Protein AF-A0A2S9GQ44-F1 (afdb_monomer)

Mean predicted aligned error: 12.16 Å

Solvent-accessible surface area (backbone atoms only — not comparable to full-atom values): 4833 Å² total; per-residue (Å²): 144,79,92,83,80,74,79,32,68,87,82,80,88,59,101,59,42,80,82,72,73,47,43,61,71,55,66,66,59,54,53,50,53,51,53,49,51,50,32,28,47,50,28,70,74,64,56,56,81,82,59,74,82,30,51,63,54,71,40,83,87,48,75,40,91,96,52,69,70,70,78,94,119

Structure (mmCIF, N/CA/C/O backbone):
data_AF-A0A2S9GQ44-F1
#
_entry.id   AF-A0A2S9GQ44-F1
#
loop_
_atom_site.group_PDB
_atom_site.id
_atom_site.type_symbol
_atom_site.label_atom_id
_atom_site.label_alt_id
_atom_site.label_comp_id
_atom_site.label_asym_id
_atom_site.label_entity_id
_atom_site.label_seq_id
_atom_site.pdbx_PDB_ins_code
_atom_site.Cartn_x
_atom_site.Cartn_y
_atom_site.Cartn_z
_atom_site.occupancy
_atom_site.B_iso_or_equiv
_atom_site.auth_seq_id
_atom_site.auth_comp_id
_atom_site.auth_asym_id
_atom_site.auth_atom_id
_atom_site.pdbx_PDB_model_num
ATOM 1 N N . ALA A 1 1 ? 1.718 -4.352 -16.195 1.00 47.59 1 ALA A N 1
ATOM 2 C CA . ALA A 1 1 ? 2.553 -3.213 -16.642 1.00 47.59 1 ALA A CA 1
ATOM 3 C C . ALA A 1 1 ? 3.835 -3.141 -15.807 1.00 47.59 1 ALA A C 1
ATOM 5 O O . ALA A 1 1 ? 3.974 -2.255 -14.976 1.00 47.59 1 ALA A O 1
ATOM 6 N N . THR A 1 2 ? 4.755 -4.091 -16.000 1.00 44.22 2 THR A N 1
ATOM 7 C CA . THR A 1 2 ? 6.036 -4.179 -15.267 1.00 44.22 2 THR A CA 1
ATOM 8 C C . THR A 1 2 ? 7.035 -5.009 -16.086 1.00 44.22 2 THR A C 1
ATOM 10 O O . THR A 1 2 ? 7.403 -6.111 -15.696 1.00 44.22 2 THR A O 1
ATOM 13 N N . SER A 1 3 ? 7.426 -4.537 -17.271 1.00 40.44 3 SER A N 1
ATOM 14 C CA . SER A 1 3 ? 8.446 -5.220 -18.088 1.00 40.44 3 SER A CA 1
ATOM 15 C C . SER A 1 3 ? 9.882 -4.830 -17.722 1.00 40.44 3 SER A C 1
ATOM 17 O O . SER A 1 3 ? 10.804 -5.544 -18.092 1.00 40.44 3 SER A O 1
ATOM 19 N N . ASP A 1 4 ? 10.096 -3.751 -16.955 1.00 47.59 4 ASP A N 1
ATOM 20 C CA . ASP A 1 4 ? 11.433 -3.162 -16.783 1.00 47.59 4 ASP A CA 1
ATOM 21 C C . ASP A 1 4 ? 11.742 -2.756 -15.336 1.00 47.59 4 ASP A C 1
ATOM 23 O O . ASP A 1 4 ? 11.875 -1.578 -15.002 1.00 47.59 4 ASP A O 1
ATOM 27 N N . THR A 1 5 ? 11.891 -3.732 -14.439 1.00 45.50 5 THR A N 1
ATOM 28 C CA . THR A 1 5 ? 12.400 -3.466 -13.083 1.00 45.50 5 THR A CA 1
ATOM 29 C C . THR A 1 5 ? 13.537 -4.415 -12.711 1.00 45.50 5 THR A C 1
ATOM 31 O O . THR A 1 5 ? 13.300 -5.502 -12.192 1.00 45.50 5 THR A O 1
ATOM 34 N N . LYS A 1 6 ? 14.795 -3.992 -12.923 1.00 49.94 6 LYS A N 1
ATOM 35 C CA . LYS A 1 6 ? 15.974 -4.614 -12.291 1.00 49.94 6 LYS A CA 1
ATOM 36 C C . LYS A 1 6 ? 16.265 -3.932 -10.952 1.00 49.94 6 LYS A C 1
ATOM 38 O O . LYS A 1 6 ? 16.632 -2.760 -10.919 1.00 49.94 6 LYS A O 1
ATOM 43 N N . SER A 1 7 ? 16.120 -4.662 -9.848 1.00 53.09 7 SER A N 1
ATOM 44 C CA . SER A 1 7 ? 16.532 -4.215 -8.515 1.00 53.09 7 SER A CA 1
ATOM 45 C C . SER A 1 7 ? 18.047 -4.369 -8.358 1.00 53.09 7 SER A C 1
ATOM 47 O O . SER A 1 7 ? 18.535 -5.486 -8.187 1.00 53.09 7 SER A O 1
ATOM 49 N N . GLY A 1 8 ? 18.813 -3.277 -8.395 1.00 54.38 8 GLY A N 1
ATOM 50 C CA . GLY A 1 8 ? 20.136 -3.301 -7.773 1.00 54.38 8 GLY A CA 1
ATOM 51 C C . GLY A 1 8 ? 19.930 -3.275 -6.263 1.00 54.38 8 GLY A C 1
ATOM 52 O O . GLY A 1 8 ? 19.167 -2.450 -5.756 1.00 54.38 8 GLY A O 1
ATOM 53 N N . GLY A 1 9 ? 20.500 -4.265 -5.574 1.00 53.44 9 GLY A N 1
ATOM 54 C CA . GLY A 1 9 ? 20.277 -4.529 -4.152 1.00 53.44 9 GLY A CA 1
ATOM 55 C C . GLY A 1 9 ? 20.556 -3.335 -3.233 1.00 53.44 9 GLY A C 1
ATOM 56 O O . GLY A 1 9 ? 21.010 -2.277 -3.673 1.00 53.44 9 GLY A O 1
ATOM 57 N N . LEU A 1 10 ? 20.264 -3.502 -1.935 1.00 54.16 10 LEU A N 1
ATOM 58 C CA . LEU A 1 10 ? 20.486 -2.469 -0.919 1.00 54.16 10 LEU A CA 1
ATOM 59 C C . LEU A 1 10 ? 21.906 -1.901 -1.040 1.00 54.16 10 LEU A C 1
ATOM 61 O O . LEU A 1 10 ? 22.893 -2.593 -0.805 1.00 54.16 10 LEU A O 1
ATOM 65 N N . VAL A 1 11 ? 21.995 -0.627 -1.429 1.00 53.78 11 VAL A N 1
ATOM 66 C CA . VAL A 1 11 ? 23.260 0.101 -1.544 1.00 53.78 11 VAL A CA 1
ATOM 67 C C . VAL A 1 11 ? 23.721 0.467 -0.136 1.00 53.78 11 VAL A C 1
ATOM 69 O O . VAL A 1 11 ? 23.581 1.603 0.313 1.00 53.78 11 VAL A O 1
ATOM 72 N N . GLU A 1 12 ? 24.250 -0.515 0.584 1.00 56.12 12 GLU A N 1
ATOM 73 C CA . GLU A 1 12 ? 25.003 -0.290 1.809 1.00 56.12 12 GLU A CA 1
ATOM 74 C C . GLU A 1 12 ? 26.448 0.054 1.417 1.00 56.12 12 GLU A C 1
ATOM 76 O O . GLU A 1 12 ? 27.211 -0.774 0.927 1.00 56.12 12 GLU A O 1
ATOM 81 N N . GLY A 1 13 ? 26.816 1.331 1.556 1.00 55.81 13 GLY A N 1
ATOM 82 C CA . GLY A 1 13 ? 28.223 1.730 1.676 1.00 55.81 13 GLY A CA 1
ATOM 83 C C . GLY A 1 13 ? 28.879 2.517 0.534 1.00 55.81 13 GLY A C 1
ATOM 84 O O . GLY A 1 13 ? 29.972 3.032 0.752 1.00 55.81 13 GLY A O 1
ATOM 85 N N . ARG A 1 14 ? 28.273 2.712 -0.649 1.00 52.72 14 ARG A N 1
ATOM 86 C CA . ARG A 1 14 ? 28.903 3.531 -1.718 1.00 52.72 14 ARG A CA 1
ATOM 87 C C . ARG A 1 14 ? 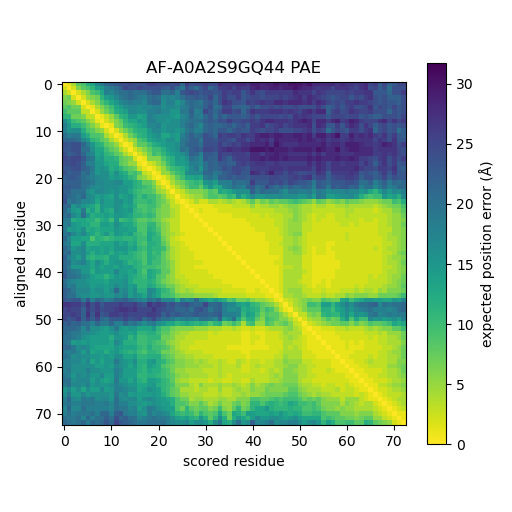27.940 4.495 -2.408 1.00 52.72 14 ARG A C 1
ATOM 89 O O . ARG A 1 14 ? 27.204 4.132 -3.320 1.00 52.72 14 ARG A O 1
ATOM 96 N N . ARG A 1 15 ? 28.051 5.781 -2.050 1.00 55.72 15 ARG A N 1
ATOM 97 C CA . ARG A 1 15 ? 27.366 6.940 -2.671 1.00 55.72 15 ARG A CA 1
ATOM 98 C C . ARG A 1 15 ? 27.791 7.223 -4.131 1.00 55.72 15 ARG A C 1
ATOM 100 O O . ARG A 1 15 ? 27.537 8.312 -4.627 1.00 55.72 15 ARG A O 1
ATOM 107 N N . LEU A 1 16 ? 28.442 6.274 -4.811 1.00 54.94 16 LEU A N 1
ATOM 108 C CA . LEU A 1 16 ? 28.934 6.401 -6.192 1.00 54.94 16 LEU A CA 1
ATOM 109 C C . LEU A 1 16 ? 28.199 5.491 -7.193 1.00 54.94 16 LEU A C 1
ATOM 111 O O . LEU A 1 16 ? 28.449 5.585 -8.390 1.00 54.94 16 LEU A O 1
ATOM 115 N N . ALA A 1 17 ? 27.257 4.657 -6.735 1.00 54.94 17 ALA A N 1
ATOM 116 C CA . ALA A 1 17 ? 26.470 3.771 -7.600 1.00 54.94 17 ALA A CA 1
ATOM 117 C C . ALA A 1 17 ? 25.755 4.461 -8.794 1.00 54.94 17 ALA A C 1
ATOM 119 O O . ALA A 1 17 ? 25.718 3.853 -9.864 1.00 54.94 17 ALA A O 1
ATOM 120 N N . PRO A 1 18 ? 25.247 5.715 -8.699 1.00 53.34 18 PRO A N 1
ATOM 121 C CA . PRO A 1 18 ? 24.528 6.325 -9.821 1.00 53.34 18 PRO A CA 1
ATOM 122 C C . PRO A 1 18 ? 25.403 6.615 -11.050 1.00 53.34 18 PRO A C 1
ATOM 124 O O . PRO A 1 18 ? 24.886 6.653 -12.160 1.00 53.34 18 PRO A O 1
ATOM 127 N N . VAL A 1 19 ? 26.714 6.821 -10.871 1.00 55.81 19 VAL A N 1
ATOM 128 C CA . VAL A 1 19 ? 27.625 7.272 -11.946 1.00 55.81 19 VAL A CA 1
ATOM 129 C C . VAL A 1 19 ? 28.059 6.117 -12.860 1.00 55.81 19 VAL A C 1
ATOM 131 O O . VAL A 1 19 ? 28.456 6.341 -13.996 1.00 55.81 19 VAL A O 1
ATOM 134 N N . VAL A 1 20 ? 27.937 4.871 -12.394 1.00 58.12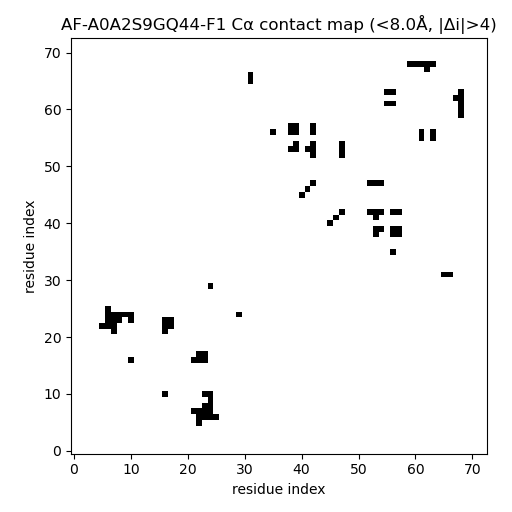 20 VAL A N 1
ATOM 135 C CA . VAL A 1 20 ? 28.388 3.658 -13.106 1.00 58.12 20 VAL A CA 1
ATOM 136 C C . VAL A 1 20 ? 27.238 2.745 -13.555 1.00 58.12 20 VAL A C 1
ATOM 138 O O . VAL A 1 20 ? 27.458 1.576 -13.852 1.00 58.12 20 VAL A O 1
ATOM 141 N N . GLY A 1 21 ? 25.999 3.247 -13.606 1.00 55.09 21 GLY A N 1
ATOM 142 C CA . GLY A 1 21 ? 24.857 2.477 -14.126 1.00 55.09 21 GLY A CA 1
ATOM 143 C C . GLY A 1 21 ? 24.386 1.324 -13.227 1.00 55.09 21 GLY A C 1
ATOM 144 O O . GLY A 1 21 ? 23.628 0.464 -13.673 1.00 55.09 21 GLY A O 1
ATOM 145 N N . LEU A 1 22 ? 24.796 1.298 -11.954 1.00 56.41 22 LEU A N 1
ATOM 146 C CA . LEU A 1 22 ? 24.253 0.365 -10.967 1.00 56.41 22 LEU A CA 1
ATOM 147 C C . LEU A 1 22 ? 22.828 0.807 -10.622 1.00 56.41 22 LEU A C 1
ATOM 149 O O . LEU A 1 22 ? 22.630 1.885 -10.062 1.00 56.41 22 LEU A O 1
ATOM 153 N N . ALA A 1 23 ? 21.845 -0.020 -10.987 1.00 58.06 23 ALA A N 1
ATOM 154 C CA . ALA A 1 23 ? 20.427 0.241 -10.767 1.00 58.06 23 ALA A CA 1
ATOM 155 C C . ALA A 1 23 ? 20.166 0.577 -9.289 1.00 58.06 23 ALA A C 1
ATOM 157 O O . ALA A 1 23 ? 20.153 -0.296 -8.429 1.00 58.06 23 ALA A O 1
ATOM 158 N N . GLY A 1 24 ? 19.996 1.860 -8.972 1.00 61.94 24 GLY A N 1
ATOM 159 C CA . G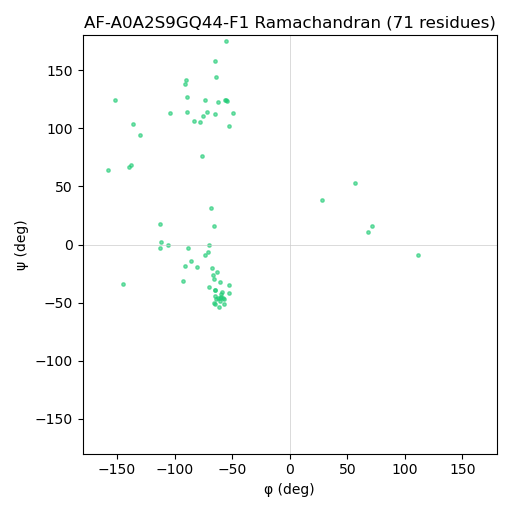LY A 1 24 ? 19.615 2.281 -7.631 1.00 61.94 24 GLY A CA 1
ATOM 160 C C . GLY A 1 24 ? 18.217 1.772 -7.285 1.00 61.94 24 GLY A C 1
ATOM 161 O O . GLY A 1 24 ? 17.404 1.492 -8.168 1.00 61.94 24 GLY A O 1
ATOM 162 N N . ALA A 1 25 ? 17.911 1.683 -5.992 1.00 67.38 25 ALA A N 1
ATOM 163 C CA . ALA A 1 25 ? 16.579 1.295 -5.554 1.00 67.38 25 ALA A CA 1
ATOM 164 C C . ALA A 1 25 ? 15.514 2.223 -6.171 1.00 67.38 25 ALA A C 1
ATOM 166 O O . ALA A 1 25 ? 15.577 3.449 -6.028 1.00 67.38 25 ALA A O 1
ATOM 167 N N . ASN A 1 26 ? 14.534 1.639 -6.866 1.00 80.56 26 ASN A N 1
ATOM 168 C CA . ASN A 1 26 ? 13.492 2.398 -7.545 1.00 80.56 26 ASN A CA 1
ATOM 169 C C . ASN A 1 26 ? 12.638 3.148 -6.506 1.00 80.56 26 ASN A C 1
ATOM 171 O O . ASN A 1 26 ? 11.912 2.546 -5.712 1.00 80.56 26 ASN A O 1
ATOM 175 N N . ARG A 1 27 ? 12.726 4.485 -6.512 1.00 83.56 27 ARG A N 1
ATOM 176 C CA . ARG A 1 27 ? 11.997 5.360 -5.578 1.00 83.56 27 ARG A CA 1
ATOM 177 C C . ARG A 1 27 ? 10.479 5.209 -5.692 1.00 83.56 27 ARG A C 1
ATOM 179 O O . ARG A 1 27 ? 9.791 5.335 -4.681 1.00 83.56 27 ARG A O 1
ATOM 186 N N . GLY A 1 28 ? 9.968 4.917 -6.888 1.00 86.56 28 GLY A N 1
ATOM 187 C CA . GLY A 1 28 ? 8.556 4.623 -7.129 1.00 86.56 28 GLY A CA 1
ATOM 188 C C . GLY A 1 28 ? 8.125 3.343 -6.420 1.00 86.56 28 GLY A C 1
ATOM 189 O O . GLY A 1 28 ? 7.191 3.378 -5.620 1.00 86.56 28 GLY A O 1
ATOM 190 N N . THR A 1 29 ? 8.871 2.250 -6.611 1.00 85.25 29 THR A N 1
ATOM 191 C CA . THR A 1 29 ? 8.628 0.974 -5.917 1.00 85.25 29 THR A CA 1
ATOM 192 C C . THR A 1 29 ? 8.673 1.150 -4.402 1.00 85.25 29 THR A C 1
ATOM 194 O O . THR A 1 29 ? 7.753 0.734 -3.706 1.00 85.25 29 THR A O 1
ATOM 197 N N . GLN A 1 30 ? 9.689 1.844 -3.876 1.00 89.06 30 GLN A N 1
ATOM 198 C CA . GLN A 1 30 ? 9.797 2.111 -2.436 1.00 89.06 30 GLN A CA 1
ATOM 199 C C . GLN A 1 30 ? 8.593 2.884 -1.886 1.00 89.06 30 GLN A C 1
ATOM 201 O O . GLN A 1 30 ? 8.124 2.595 -0.785 1.00 89.06 30 GLN A O 1
ATOM 206 N N . LYS A 1 31 ? 8.095 3.875 -2.636 1.00 90.62 31 LYS A N 1
ATOM 207 C CA . LYS A 1 31 ? 6.925 4.667 -2.242 1.00 90.62 31 LYS A CA 1
ATOM 208 C C . LYS A 1 31 ? 5.660 3.808 -2.186 1.00 90.62 31 LYS A C 1
ATOM 210 O O . LYS A 1 31 ? 4.915 3.923 -1.217 1.00 90.62 31 LYS A O 1
ATOM 215 N N . ILE A 1 32 ? 5.446 2.950 -3.185 1.00 91.31 32 ILE A N 1
ATOM 216 C CA . ILE A 1 32 ? 4.283 2.052 -3.257 1.00 91.31 32 ILE A CA 1
ATOM 217 C C . ILE A 1 32 ? 4.327 1.023 -2.121 1.00 91.31 32 ILE A C 1
ATOM 219 O O . ILE A 1 32 ? 3.370 0.921 -1.360 1.00 91.31 32 ILE A O 1
ATOM 223 N N . VAL A 1 33 ? 5.462 0.338 -1.931 1.00 91.62 33 VAL A N 1
ATOM 224 C CA . VAL A 1 33 ? 5.631 -0.665 -0.862 1.00 91.62 33 VAL A CA 1
ATOM 225 C C . VAL A 1 33 ? 5.418 -0.049 0.521 1.00 91.62 33 VAL A C 1
ATOM 227 O O . VAL A 1 33 ? 4.728 -0.632 1.354 1.00 91.62 33 VAL A O 1
ATOM 230 N N . ARG A 1 34 ? 5.960 1.154 0.768 1.00 94.56 34 ARG A N 1
ATOM 231 C CA . ARG A 1 34 ? 5.740 1.863 2.035 1.00 94.56 34 ARG A CA 1
ATOM 232 C C . ARG A 1 34 ? 4.255 2.135 2.273 1.00 94.56 34 ARG A C 1
ATOM 234 O O . ARG A 1 34 ? 3.790 1.897 3.378 1.00 94.56 34 ARG A O 1
ATOM 241 N N . ALA A 1 35 ? 3.528 2.612 1.263 1.00 93.88 35 ALA A N 1
ATOM 242 C CA . ALA A 1 35 ? 2.100 2.897 1.387 1.00 93.88 35 ALA A CA 1
ATOM 243 C C . ALA A 1 35 ? 1.276 1.628 1.666 1.00 93.88 3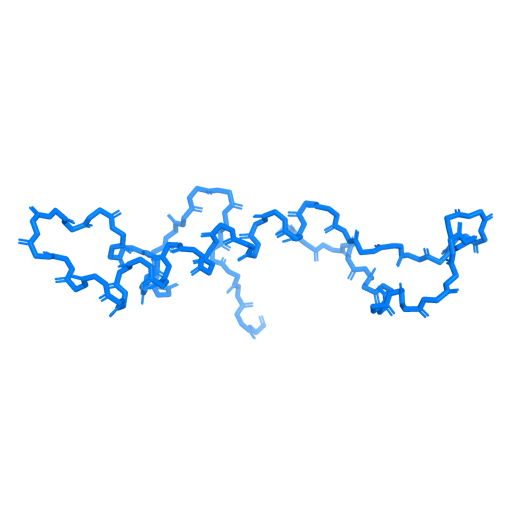5 ALA A C 1
ATOM 245 O O . ALA A 1 35 ? 0.475 1.631 2.599 1.00 93.88 35 ALA A O 1
ATOM 246 N N . LEU A 1 36 ? 1.528 0.545 0.920 1.00 93.06 36 LEU A N 1
ATOM 247 C CA . LEU A 1 36 ? 0.878 -0.757 1.116 1.00 93.06 36 LEU A CA 1
ATOM 248 C C . LEU A 1 36 ? 1.084 -1.278 2.544 1.00 93.06 36 LEU A C 1
ATOM 250 O O . LEU A 1 36 ? 0.123 -1.591 3.242 1.00 93.06 36 LEU A O 1
ATOM 254 N N . MET A 1 37 ? 2.335 -1.294 3.011 1.00 95.56 37 MET A N 1
ATOM 255 C CA . MET A 1 37 ? 2.671 -1.746 4.364 1.00 95.56 37 MET A CA 1
ATOM 256 C C . MET A 1 37 ? 2.078 -0.855 5.450 1.00 95.56 37 MET A C 1
ATOM 258 O O . MET A 1 37 ? 1.606 -1.364 6.462 1.00 95.56 37 MET A O 1
ATOM 262 N N . THR A 1 38 ? 2.060 0.465 5.257 1.00 95.00 38 THR A N 1
ATOM 263 C CA . THR A 1 38 ? 1.411 1.370 6.209 1.00 95.00 38 THR A CA 1
ATOM 264 C C . THR A 1 38 ? -0.087 1.084 6.320 1.00 95.00 38 THR A C 1
ATOM 266 O O . THR A 1 38 ? -0.571 0.970 7.441 1.00 95.00 38 THR A O 1
ATOM 269 N N . GLY A 1 39 ? -0.806 0.918 5.206 1.00 92.62 39 GLY A N 1
ATOM 270 C CA . GLY A 1 39 ? -2.234 0.581 5.231 1.00 92.62 39 GLY A CA 1
ATOM 271 C C . GLY A 1 39 ? -2.510 -0.755 5.926 1.00 92.62 39 GLY A C 1
ATOM 272 O O . GLY A 1 39 ? -3.313 -0.808 6.856 1.00 92.62 39 GLY A O 1
ATOM 273 N N . TYR A 1 40 ? -1.765 -1.805 5.564 1.00 93.06 40 TYR A N 1
ATOM 274 C CA . TYR A 1 40 ? -1.886 -3.129 6.184 1.00 93.06 40 TYR A CA 1
ATOM 275 C C . TYR A 1 40 ? -1.651 -3.092 7.702 1.00 93.06 40 TYR A C 1
ATOM 277 O O . TYR A 1 40 ? -2.425 -3.658 8.476 1.00 93.06 40 TYR A O 1
ATOM 285 N N . LEU A 1 41 ? -0.595 -2.404 8.152 1.00 93.69 41 LEU A N 1
ATOM 286 C CA . LEU A 1 41 ? -0.274 -2.301 9.577 1.00 93.69 41 LEU A CA 1
ATOM 287 C C . LEU A 1 41 ? -1.283 -1.439 10.337 1.00 93.69 41 LEU A C 1
ATOM 289 O O . LEU A 1 41 ? -1.611 -1.767 11.475 1.00 93.69 41 LEU A O 1
ATOM 293 N N . LEU A 1 42 ? -1.802 -0.366 9.732 1.00 92.00 42 LEU A N 1
ATOM 294 C CA . LEU A 1 42 ? -2.871 0.426 10.338 1.00 92.00 42 LEU A CA 1
ATOM 295 C C . LEU A 1 42 ? -4.117 -0.431 10.563 1.00 92.00 42 LEU A C 1
ATOM 297 O O . LEU A 1 42 ? -4.642 -0.422 11.676 1.00 92.00 42 LEU A O 1
ATOM 301 N N . HIS A 1 43 ? -4.531 -1.230 9.578 1.00 91.75 43 HIS A N 1
ATOM 302 C CA . HIS A 1 43 ? -5.638 -2.174 9.747 1.00 91.75 43 HIS A CA 1
ATOM 303 C C . HIS A 1 43 ? -5.335 -3.212 10.844 1.00 91.75 43 HIS A C 1
ATOM 305 O O . HIS A 1 43 ? -6.067 -3.316 11.829 1.00 91.75 43 HIS A O 1
ATOM 311 N N . THR A 1 44 ? -4.199 -3.909 10.735 1.00 91.12 44 THR A N 1
ATOM 312 C CA . THR A 1 44 ? -3.839 -5.038 11.612 1.00 91.12 44 THR A CA 1
ATOM 313 C C . THR A 1 44 ? -3.641 -4.627 13.074 1.00 91.12 44 THR A C 1
ATOM 315 O O . THR A 1 44 ? -4.030 -5.357 13.982 1.00 91.12 44 THR A O 1
ATOM 318 N N . LEU A 1 45 ? -3.023 -3.468 13.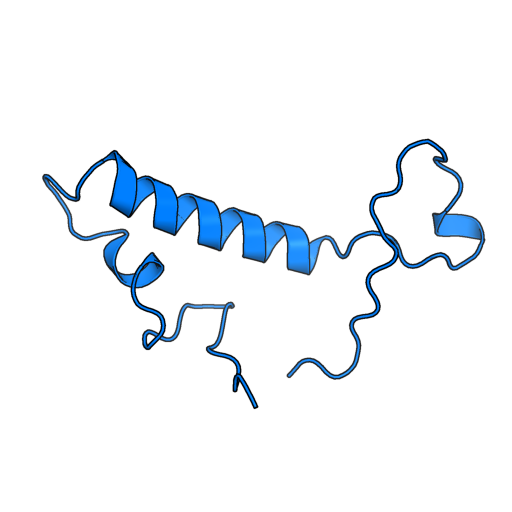327 1.00 90.31 45 LEU A N 1
ATOM 319 C CA . LEU A 1 45 ? -2.634 -3.060 14.682 1.00 90.31 45 LEU A CA 1
ATOM 320 C C . LEU A 1 45 ? -3.693 -2.211 15.386 1.00 90.31 45 LEU A C 1
ATOM 322 O O . LEU A 1 45 ? -3.792 -2.254 16.613 1.00 90.31 45 LEU A O 1
ATOM 326 N N . THR A 1 46 ? -4.471 -1.420 14.642 1.00 85.75 46 THR A N 1
ATOM 327 C CA . THR A 1 46 ? -5.511 -0.573 15.249 1.00 85.75 46 THR A CA 1
ATOM 328 C C . THR A 1 46 ? -6.864 -1.276 15.327 1.00 85.75 46 THR A C 1
ATOM 330 O O . THR A 1 46 ? -7.688 -0.896 16.164 1.00 85.75 46 THR A O 1
ATOM 333 N N . GLY A 1 47 ? -7.048 -2.342 14.534 1.00 69.19 47 GLY A N 1
ATOM 334 C CA . GLY A 1 47 ? -8.206 -3.226 14.562 1.00 69.19 47 GLY A CA 1
ATOM 335 C C . GLY A 1 47 ? -9.508 -2.472 14.356 1.00 69.19 47 GLY A C 1
ATOM 336 O O . GLY A 1 47 ? -10.353 -2.546 15.23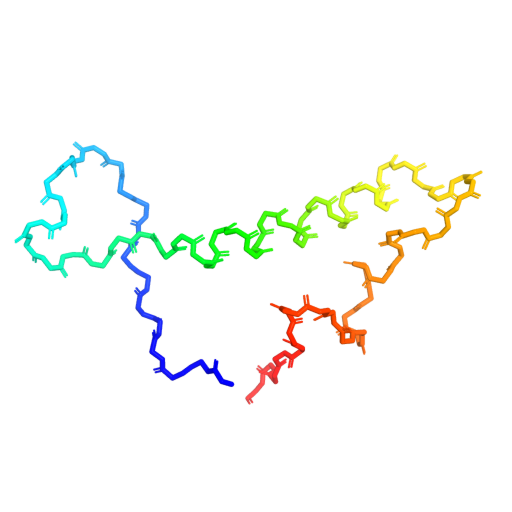4 1.00 69.19 47 GLY A O 1
ATOM 337 N N . ASP A 1 48 ? -9.607 -1.682 13.281 1.00 63.31 48 ASP A N 1
ATOM 338 C CA . ASP A 1 48 ? -10.802 -0.993 12.747 1.00 63.31 48 ASP A CA 1
ATOM 339 C C . ASP A 1 48 ? -11.919 -0.610 13.742 1.00 63.31 48 ASP A C 1
ATOM 341 O O . ASP A 1 48 ? -13.107 -0.634 13.433 1.00 63.31 48 ASP A O 1
ATOM 345 N N . ARG A 1 49 ? -11.572 -0.167 14.960 1.00 62.34 49 ARG A N 1
ATOM 346 C CA . ARG A 1 49 ? -12.560 0.037 16.042 1.00 62.34 49 ARG A CA 1
ATOM 347 C C . ARG A 1 49 ? -13.513 1.216 15.811 1.00 62.34 49 ARG A C 1
ATOM 349 O O . ARG A 1 49 ? -14.341 1.491 16.677 1.00 62.34 49 ARG A O 1
ATOM 356 N N . LYS A 1 50 ? -13.388 1.951 14.699 1.00 56.62 50 LYS A N 1
ATOM 357 C CA . LYS A 1 50 ? -14.266 3.090 14.382 1.00 56.62 50 LYS A CA 1
ATOM 358 C C . LYS A 1 50 ? -14.591 3.291 12.905 1.00 56.62 50 LYS A C 1
ATOM 360 O O . LYS A 1 50 ? -15.685 3.762 12.636 1.00 56.62 50 LYS A O 1
ATOM 365 N N . ASN A 1 51 ? -13.682 3.000 11.978 1.00 57.88 51 ASN A N 1
ATOM 366 C CA . ASN A 1 51 ? -13.887 3.208 10.544 1.00 57.88 51 ASN A CA 1
ATOM 367 C C . ASN A 1 51 ? -13.038 2.190 9.793 1.00 57.88 51 ASN A C 1
ATOM 369 O O . ASN A 1 51 ? -11.833 2.205 10.000 1.00 57.88 51 ASN A O 1
ATOM 373 N N . ASP A 1 52 ? -13.663 1.390 8.928 1.00 79.56 52 ASP A N 1
ATOM 374 C CA . ASP A 1 52 ? -13.092 0.293 8.117 1.00 79.56 52 ASP A CA 1
ATOM 375 C C . ASP A 1 52 ? -12.134 0.798 7.005 1.00 79.56 52 ASP A C 1
ATOM 377 O O . ASP A 1 52 ? -12.066 0.265 5.900 1.00 79.56 52 ASP A O 1
ATOM 381 N N . THR A 1 53 ? -11.442 1.915 7.257 1.00 87.00 53 THR A N 1
ATOM 382 C CA . THR A 1 53 ? -10.746 2.747 6.263 1.00 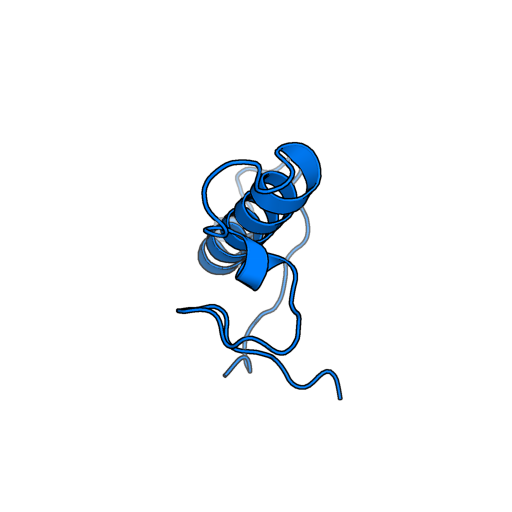87.00 53 THR A CA 1
ATOM 383 C C . THR A 1 53 ? -9.576 2.024 5.606 1.00 87.00 53 THR A C 1
ATOM 385 O O . THR A 1 53 ? -9.220 2.335 4.471 1.00 87.00 53 THR A O 1
ATOM 388 N N . TYR A 1 54 ? -8.942 1.095 6.323 1.00 90.50 54 TYR A N 1
ATOM 389 C CA . TYR A 1 54 ? -7.724 0.426 5.866 1.00 90.50 54 TYR A CA 1
ATOM 390 C C . TYR A 1 54 ? -7.923 -1.057 5.556 1.00 90.50 54 TYR A C 1
ATOM 392 O O . TYR A 1 54 ? -6.961 -1.712 5.157 1.00 90.50 54 TYR A O 1
ATOM 400 N N . ARG A 1 55 ? -9.147 -1.580 5.688 1.00 91.50 55 ARG A N 1
ATOM 401 C CA . ARG A 1 55 ? -9.472 -2.989 5.435 1.00 91.50 55 ARG A CA 1
ATOM 402 C C . ARG A 1 55 ? -9.012 -3.470 4.064 1.00 91.50 55 ARG A C 1
ATOM 404 O O . ARG A 1 55 ? -8.451 -4.555 3.945 1.00 91.50 55 ARG A O 1
ATOM 411 N N . ASP A 1 56 ? -9.192 -2.642 3.042 1.00 92.12 56 ASP A N 1
ATOM 412 C CA . ASP A 1 56 ? -8.855 -2.995 1.662 1.00 92.12 56 ASP A CA 1
ATOM 413 C C . ASP A 1 56 ? -7.349 -3.252 1.467 1.00 92.12 56 ASP A C 1
ATOM 415 O O . ASP A 1 56 ? -6.967 -4.026 0.598 1.00 92.12 56 ASP A O 1
ATOM 419 N N . PHE A 1 57 ? -6.478 -2.706 2.325 1.00 91.62 57 PHE A N 1
ATOM 420 C CA . PHE A 1 57 ? -5.037 -2.997 2.297 1.00 91.62 57 PHE A CA 1
ATOM 421 C C . PHE A 1 57 ? -4.671 -4.394 2.825 1.00 91.62 57 PHE A C 1
ATOM 423 O O . PHE A 1 57 ? -3.514 -4.799 2.709 1.00 91.62 57 PHE A O 1
ATOM 430 N N . ALA A 1 58 ? -5.620 -5.119 3.422 1.00 90.62 58 ALA A N 1
ATOM 431 C CA . ALA A 1 58 ? -5.448 -6.495 3.882 1.00 90.62 58 ALA A CA 1
ATOM 432 C C . ALA A 1 58 ? -6.160 -7.524 2.985 1.00 90.62 58 ALA A C 1
ATOM 434 O O . ALA A 1 58 ? -6.060 -8.721 3.250 1.00 90.62 58 ALA A O 1
ATOM 435 N N . ASN A 1 59 ? -6.851 -7.080 1.928 1.00 89.81 59 ASN A N 1
ATOM 436 C CA . ASN A 1 59 ? -7.518 -7.961 0.977 1.00 89.81 59 ASN A CA 1
ATOM 437 C C . ASN A 1 59 ? -6.715 -8.042 -0.339 1.00 89.81 59 ASN A C 1
ATOM 439 O O . ASN A 1 59 ? -6.639 -7.043 -1.054 1.00 89.81 59 ASN A O 1
ATOM 443 N N . PRO A 1 60 ? -6.135 -9.206 -0.686 1.00 85.94 60 PRO A N 1
ATOM 444 C CA . PRO A 1 60 ? -5.348 -9.359 -1.911 1.00 85.94 60 PRO A CA 1
ATOM 445 C C . PRO A 1 60 ? -6.179 -9.256 -3.202 1.00 85.94 60 PRO A C 1
ATOM 447 O O . PRO A 1 60 ? -5.614 -8.978 -4.258 1.00 85.94 60 PRO A O 1
ATOM 450 N N . ASP A 1 61 ? -7.498 -9.447 -3.123 1.00 87.25 61 ASP A N 1
ATOM 451 C CA . ASP A 1 61 ? -8.403 -9.415 -4.278 1.00 87.25 61 ASP A CA 1
ATOM 452 C C . ASP A 1 61 ? -8.935 -8.001 -4.582 1.00 87.25 61 ASP A C 1
ATOM 454 O O . ASP A 1 61 ? -9.669 -7.807 -5.552 1.00 87.25 61 ASP A O 1
ATOM 458 N N . VAL A 1 62 ? -8.591 -6.999 -3.761 1.00 90.25 62 VAL A N 1
ATOM 459 C CA . VAL A 1 62 ? -9.006 -5.606 -3.976 1.00 90.25 62 VAL A CA 1
ATOM 460 C C . VAL A 1 62 ? -7.994 -4.875 -4.847 1.00 90.25 62 VAL A C 1
ATOM 462 O O . VAL A 1 62 ? -6.807 -4.807 -4.534 1.00 90.25 62 VAL A O 1
ATOM 465 N N . ASP A 1 63 ? -8.491 -4.255 -5.915 1.00 89.31 63 ASP A N 1
ATOM 466 C CA . ASP A 1 63 ? -7.685 -3.384 -6.762 1.00 89.31 63 ASP A CA 1
ATOM 467 C C . ASP A 1 63 ? -7.454 -2.032 -6.068 1.00 89.31 63 ASP A C 1
ATOM 469 O O . ASP A 1 63 ? -8.373 -1.227 -5.877 1.00 89.31 63 ASP A O 1
ATOM 473 N N . LEU A 1 64 ? -6.210 -1.786 -5.655 1.00 88.75 64 LEU A N 1
ATOM 474 C CA . LEU A 1 64 ? -5.828 -0.564 -4.960 1.00 88.75 64 LEU A CA 1
ATOM 475 C C . LEU A 1 64 ? -5.361 0.504 -5.959 1.00 88.75 64 LEU A C 1
ATOM 477 O O . LEU A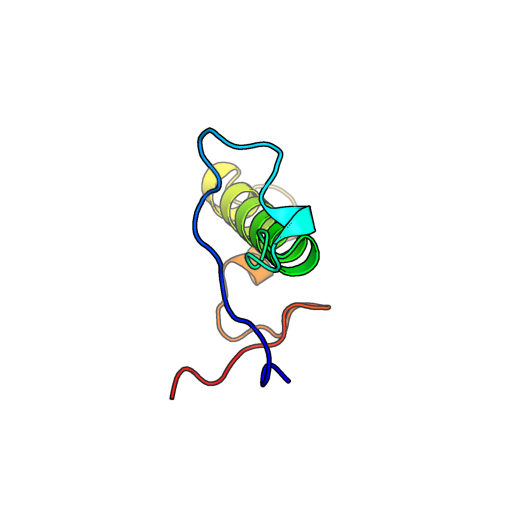 1 64 ? -4.544 0.232 -6.848 1.00 88.75 64 LEU A O 1
ATOM 481 N N . PRO A 1 65 ? -5.760 1.779 -5.780 1.00 86.31 65 PRO A N 1
ATOM 482 C CA . PRO A 1 65 ? -5.285 2.857 -6.634 1.00 86.31 65 PRO A CA 1
ATOM 483 C C . PRO A 1 65 ? -3.754 2.903 -6.674 1.00 86.31 65 PRO A C 1
ATOM 485 O O . PRO A 1 65 ? -3.099 3.091 -5.648 1.00 86.31 65 PRO A O 1
ATOM 488 N N . LYS A 1 66 ? -3.179 2.816 -7.881 1.00 84.00 66 LYS A N 1
ATOM 489 C CA . LYS A 1 66 ? -1.720 2.859 -8.129 1.00 84.00 66 LYS A CA 1
ATOM 490 C C . LYS A 1 66 ? -0.946 1.637 -7.609 1.00 84.00 66 LYS A C 1
ATOM 492 O O . LYS A 1 66 ? 0.285 1.671 -7.615 1.00 84.00 66 LYS A O 1
ATOM 497 N N . ALA A 1 67 ? -1.641 0.585 -7.193 1.00 84.81 67 ALA A N 1
ATOM 498 C CA . ALA A 1 67 ? -1.072 -0.707 -6.836 1.00 84.81 67 ALA A CA 1
ATOM 499 C C . ALA A 1 67 ? -1.982 -1.824 -7.376 1.00 84.81 67 ALA A C 1
ATOM 501 O O . ALA A 1 67 ? -2.609 -2.522 -6.582 1.00 84.81 67 ALA A O 1
ATOM 502 N N . PRO A 1 68 ? -2.084 -1.962 -8.714 1.00 80.50 68 PRO A N 1
ATOM 503 C CA . PRO A 1 68 ? -2.960 -2.956 -9.308 1.00 80.50 68 PRO A CA 1
ATOM 504 C C . PRO A 1 68 ? -2.517 -4.369 -8.949 1.00 80.50 68 PRO A C 1
ATOM 506 O O . PRO A 1 68 ? -1.311 -4.646 -8.888 1.00 80.50 68 PRO A O 1
ATOM 509 N N . THR A 1 69 ? -3.492 -5.254 -8.751 1.00 77.81 69 THR A N 1
ATOM 510 C CA . THR A 1 69 ? -3.251 -6.675 -8.499 1.00 77.81 69 THR A CA 1
ATOM 511 C C . THR A 1 69 ? -2.430 -7.261 -9.646 1.00 77.81 69 THR A C 1
ATOM 513 O O . THR A 1 69 ? -2.776 -7.127 -10.821 1.00 77.81 69 THR A O 1
ATOM 516 N N . MET A 1 70 ? -1.292 -7.860 -9.303 1.00 70.69 70 MET A N 1
ATOM 517 C CA . MET A 1 70 ? -0.418 -8.542 -10.255 1.00 70.69 70 MET A CA 1
ATOM 518 C C . MET A 1 70 ? -0.826 -10.006 -10.352 1.00 70.69 70 MET A C 1
ATOM 520 O O . MET A 1 70 ? -1.145 -10.614 -9.332 1.00 70.69 70 MET A O 1
ATOM 524 N N . ASP A 1 71 ? -0.773 -10.560 -11.564 1.00 75.19 71 ASP A N 1
ATOM 525 C CA . ASP A 1 71 ? -0.873 -12.005 -11.755 1.00 75.19 71 ASP A CA 1
ATOM 526 C C . ASP A 1 71 ? 0.313 -12.675 -11.040 1.00 75.19 71 ASP A C 1
ATOM 528 O O . ASP A 1 71 ? 1.465 -12.295 -11.297 1.00 75.19 71 ASP A O 1
ATOM 532 N N . PRO A 1 72 ? 0.073 -13.599 -10.094 1.00 65.19 72 PRO A N 1
ATOM 533 C CA . PRO A 1 72 ? 1.148 -14.338 -9.451 1.00 65.19 72 PRO A CA 1
ATOM 534 C C . PRO A 1 72 ? 1.837 -15.363 -10.372 1.00 65.19 72 PRO A C 1
ATOM 536 O O . PRO A 1 72 ? 2.833 -15.943 -9.928 1.00 65.19 72 PRO A O 1
ATOM 539 N N . PHE A 1 73 ? 1.348 -15.591 -11.601 1.00 69.12 73 PHE A N 1
ATOM 540 C CA . PHE A 1 73 ? 1.866 -16.599 -12.535 1.00 69.12 73 PHE A CA 1
ATOM 541 C C . PHE A 1 73 ? 2.202 -16.048 -13.928 1.00 69.12 73 PHE A C 1
ATOM 543 O O . PHE A 1 73 ? 1.418 -15.256 -14.491 1.00 69.12 73 PHE A O 1
#

Sequence (73 aa):
ATSDTKSGGLVEGRRLAPVVGLAGANRGTQKIVRALMTGYLLHTLTGDRKNDTYRDFANPDVDLPKAPTMDPF

Radius of gyration: 16.27 Å; Cα contacts (8 Å, |Δi|>4): 53; chains: 1; 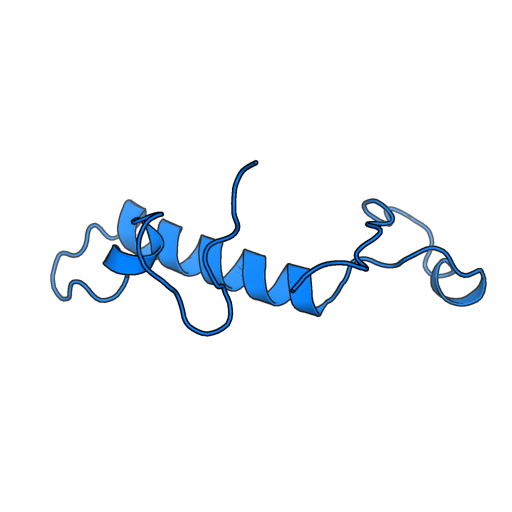bounding box: 43×24×34 Å

Foldseek 3Di:
DPPDDDDQDDPPDDPCCVVPPRDYGDPLVVVVVVVLVVLVCCCVVVVCPDHCVSVLSVDLPDQDVVRGRDDPD

Secondary structure (DSSP, 8-state):
--S---------S-TTGGGGT-----HHHHHHHHHHHHHHHHHHHHTTSS--TTGGGG-TTS-BTTBPPPP--

pLDDT: mean 73.95, std 17.18, range [40.44, 95.56]